Protein AF-A0A925FUA2-F1 (afdb_monomer_lite)

Sequence (71 aa):
MKATFFLIPFLLLFVSCEKSIDFDLDETPATLVIEATIENDRPPIVTLSNSFAYFSAISPDLLSNSFVHNA

Radius of gyration: 27.09 Å; chains: 1; bounding box: 50×25×75 Å

Foldseek 3Di:
DVVVVVVVVVVVVPDDPDDDDDDDDDADDWDKDWDWDDDPPDDIDIWIFTDHDPPDDDDPVVVVVRTDPPD

Secondary structure (DSSP, 8-state):
-HHHHHHHHHHHTT---PPP----PPPPPP-EEEEEE--TTS--EEEEEE---TTPPP-HHHHHHHB----

Structure (mmCIF, N/CA/C/O backbone):
data_AF-A0A925FUA2-F1
#
_entry.id   AF-A0A925FUA2-F1
#
loop_
_atom_site.group_PDB
_atom_site.id
_atom_site.type_symbol
_atom_site.label_atom_id
_atom_site.label_alt_id
_atom_site.label_comp_id
_atom_site.label_asym_id
_atom_site.label_entity_id
_atom_site.label_seq_id
_atom_site.pdbx_PDB_ins_code
_atom_site.Cartn_x
_atom_site.Cartn_y
_atom_site.Cartn_z
_atom_site.occupancy
_atom_site.B_iso_or_equiv
_atom_site.auth_seq_id
_atom_site.auth_comp_id
_atom_site.auth_asym_id
_atom_site.auth_atom_id
_atom_site.pdbx_PDB_model_num
ATOM 1 N N . MET A 1 1 ? 22.596 9.044 -58.072 1.00 59.81 1 MET A N 1
ATOM 2 C CA . MET A 1 1 ? 23.574 9.719 -57.185 1.00 59.81 1 MET A CA 1
ATOM 3 C C . MET A 1 1 ? 22.943 10.745 -56.236 1.00 59.81 1 MET A C 1
ATOM 5 O O . MET A 1 1 ? 23.467 10.919 -55.151 1.00 59.81 1 MET A O 1
ATOM 9 N N . LYS A 1 2 ? 21.821 11.404 -56.587 1.00 62.16 2 LYS A N 1
ATOM 10 C CA . LYS A 1 2 ? 21.158 12.396 -55.711 1.00 62.16 2 LYS A CA 1
ATOM 11 C C . LYS A 1 2 ? 20.367 11.768 -54.549 1.00 62.16 2 LYS A C 1
ATOM 13 O O . LYS A 1 2 ? 20.407 12.279 -53.443 1.00 62.16 2 LYS A O 1
ATOM 18 N N . ALA A 1 3 ? 19.698 10.634 -54.787 1.00 65.81 3 ALA A N 1
ATOM 19 C CA . ALA A 1 3 ? 18.904 9.936 -53.767 1.00 65.81 3 ALA A CA 1
ATOM 20 C C . ALA A 1 3 ? 19.758 9.387 -52.608 1.00 65.81 3 ALA A C 1
ATOM 22 O O . ALA A 1 3 ? 19.348 9.441 -51.456 1.00 65.81 3 ALA A O 1
ATOM 23 N N . THR A 1 4 ? 20.981 8.932 -52.897 1.00 71.00 4 THR A N 1
ATOM 24 C CA . THR A 1 4 ? 21.931 8.450 -51.885 1.00 71.00 4 THR A CA 1
ATOM 25 C C . THR A 1 4 ? 22.451 9.558 -50.965 1.00 71.00 4 THR A C 1
ATOM 27 O O . THR A 1 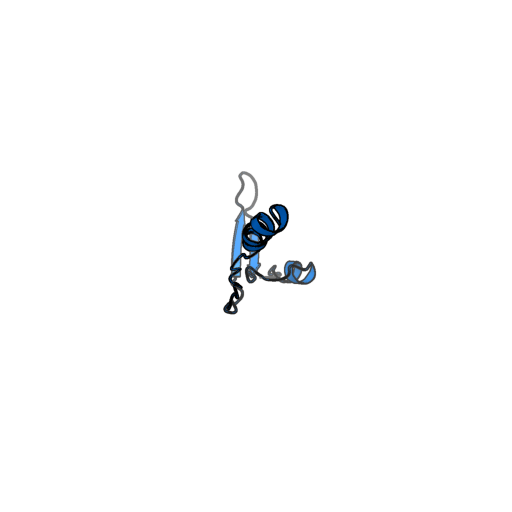4 ? 22.802 9.270 -49.828 1.00 71.00 4 THR A O 1
ATOM 30 N N . PHE A 1 5 ? 22.452 10.819 -51.413 1.00 79.56 5 PHE A N 1
ATOM 31 C CA . PHE A 1 5 ? 22.886 11.966 -50.605 1.00 79.56 5 PHE A CA 1
ATOM 32 C C . PHE A 1 5 ? 21.895 12.303 -49.476 1.00 79.56 5 PHE A C 1
ATOM 34 O O . PHE A 1 5 ? 22.309 12.692 -48.390 1.00 79.56 5 PHE A O 1
ATOM 41 N N . PHE A 1 6 ? 20.593 12.093 -49.700 1.00 83.81 6 PHE A N 1
ATOM 42 C CA . PHE A 1 6 ? 19.553 12.332 -48.689 1.00 83.81 6 PHE A CA 1
ATOM 43 C C . PHE A 1 6 ? 19.330 11.149 -47.734 1.00 83.81 6 PHE A C 1
ATOM 45 O O . PHE A 1 6 ? 18.719 11.317 -46.683 1.00 83.81 6 PHE A O 1
ATOM 52 N N . LEU A 1 7 ? 19.844 9.963 -48.066 1.00 88.69 7 LEU A N 1
ATOM 53 C CA . LEU A 1 7 ? 19.637 8.747 -47.276 1.00 88.69 7 LEU A CA 1
ATOM 54 C C . LEU A 1 7 ? 20.392 8.777 -45.932 1.00 88.69 7 LEU A C 1
ATOM 56 O O . LEU A 1 7 ? 19.880 8.315 -44.919 1.00 88.69 7 LEU A O 1
ATOM 60 N N . ILE A 1 8 ? 21.599 9.346 -45.921 1.00 86.69 8 ILE A N 1
ATOM 61 C CA . ILE A 1 8 ? 22.470 9.421 -44.737 1.00 86.69 8 ILE A CA 1
ATOM 62 C C . ILE A 1 8 ? 21.865 10.289 -43.616 1.00 86.69 8 ILE A C 1
ATOM 64 O O . ILE A 1 8 ? 21.761 9.791 -42.495 1.00 86.69 8 ILE A O 1
ATOM 68 N N . PRO A 1 9 ? 21.414 11.539 -43.860 1.00 88.88 9 PRO A N 1
ATOM 69 C CA . PRO A 1 9 ? 20.777 12.337 -42.811 1.00 88.88 9 PRO A CA 1
ATOM 70 C C . PRO A 1 9 ? 19.430 11.760 -42.355 1.00 88.88 9 PRO A C 1
ATOM 72 O O . PRO A 1 9 ? 19.074 11.914 -41.193 1.00 88.88 9 PRO A O 1
ATOM 75 N N . PHE A 1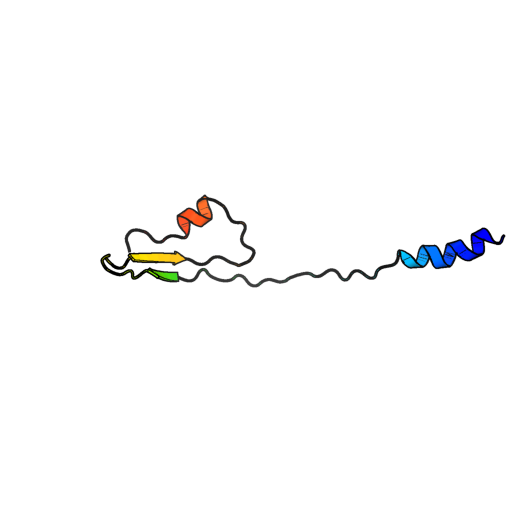 10 ? 18.704 11.053 -43.229 1.00 90.25 10 PHE A N 1
ATOM 76 C CA . PHE A 1 10 ? 17.457 10.379 -42.860 1.00 90.25 10 PHE A CA 1
ATOM 77 C C . PHE A 1 10 ? 17.684 9.236 -41.857 1.00 90.25 10 PHE A C 1
ATOM 79 O O . PHE A 1 10 ? 16.889 9.055 -40.941 1.00 90.25 10 PHE A O 1
ATOM 86 N N . LEU A 1 11 ? 18.795 8.502 -41.980 1.00 87.62 11 LEU A N 1
ATOM 87 C CA . LEU A 1 11 ? 19.134 7.409 -41.065 1.00 87.62 11 LEU A CA 1
ATOM 88 C C . LEU A 1 11 ? 19.493 7.906 -39.651 1.00 87.62 11 LEU A C 1
ATOM 90 O O . LEU A 1 11 ? 19.249 7.208 -38.671 1.00 87.62 11 LEU A O 1
ATOM 94 N N . LEU A 1 12 ? 20.028 9.126 -39.538 1.00 86.19 12 LEU A N 1
ATOM 95 C CA . LEU A 1 12 ? 20.381 9.744 -38.254 1.00 86.19 12 LEU A CA 1
ATOM 96 C C . LEU A 1 12 ? 19.153 10.123 -37.411 1.00 86.19 12 LEU A C 1
ATOM 98 O O . LEU A 1 12 ? 19.279 10.246 -36.197 1.00 86.19 12 LEU A O 1
ATOM 102 N N . LEU A 1 13 ? 17.966 10.250 -38.020 1.00 85.50 13 LEU A N 1
ATOM 103 C CA . LEU A 1 13 ? 16.715 10.529 -37.300 1.00 85.50 13 LEU A CA 1
ATOM 104 C C . LEU A 1 13 ? 16.253 9.362 -36.411 1.00 85.50 13 LEU A C 1
ATOM 106 O O . LEU A 1 13 ? 15.408 9.562 -35.544 1.00 85.50 13 LEU A O 1
ATOM 110 N N . PHE A 1 14 ? 16.801 8.159 -36.607 1.00 84.56 14 PHE A N 1
ATOM 111 C CA . PHE A 1 14 ? 16.451 6.959 -35.838 1.00 84.56 14 PHE A CA 1
ATOM 112 C C . PHE A 1 14 ? 17.432 6.655 -34.697 1.00 84.56 14 PHE A C 1
ATOM 114 O O . PHE A 1 14 ? 17.268 5.655 -34.001 1.00 84.56 14 PHE A O 1
ATOM 121 N N . VAL A 1 15 ? 18.449 7.496 -34.483 1.00 85.19 15 VAL A N 1
ATOM 122 C CA . VAL A 1 15 ? 19.399 7.338 -33.375 1.00 85.19 15 VAL A CA 1
ATOM 123 C C . VAL A 1 15 ? 18.898 8.151 -32.182 1.00 85.19 15 VAL A C 1
ATOM 125 O O . VAL A 1 15 ? 19.163 9.346 -32.079 1.00 85.19 15 VAL A O 1
ATOM 128 N N . SER A 1 16 ? 18.161 7.504 -31.278 1.00 80.69 16 SER A N 1
ATOM 129 C CA . SER A 1 16 ? 17.818 8.064 -29.967 1.00 80.69 16 SER A CA 1
ATOM 130 C C . SER A 1 16 ? 18.756 7.489 -28.905 1.00 80.69 16 SER A C 1
ATOM 132 O O . SER A 1 16 ? 18.916 6.274 -28.807 1.00 80.69 16 SER A O 1
ATOM 134 N N . CYS A 1 17 ? 19.390 8.352 -28.108 1.00 78.62 17 CYS A N 1
ATOM 135 C CA . CYS A 1 17 ? 20.114 7.929 -26.909 1.00 78.62 17 CYS A CA 1
ATOM 136 C C . CYS A 1 17 ? 19.101 7.663 -25.794 1.00 78.62 17 CYS A C 1
ATOM 138 O O . CYS A 1 17 ? 18.790 8.546 -24.994 1.00 78.62 17 CYS A O 1
ATOM 140 N N . GLU A 1 18 ? 18.575 6.445 -25.750 1.00 81.88 18 GLU A N 1
ATOM 141 C CA . GLU A 1 18 ? 17.768 5.987 -24.626 1.00 81.88 18 GLU A CA 1
ATOM 142 C C . GLU A 1 18 ? 18.679 5.743 -23.421 1.00 81.88 18 GLU A C 1
ATOM 144 O O . GLU A 1 18 ? 19.687 5.037 -23.502 1.00 81.88 18 GLU A O 1
ATOM 149 N N . LYS A 1 19 ? 18.339 6.350 -22.284 1.00 82.31 19 LYS A N 1
ATOM 150 C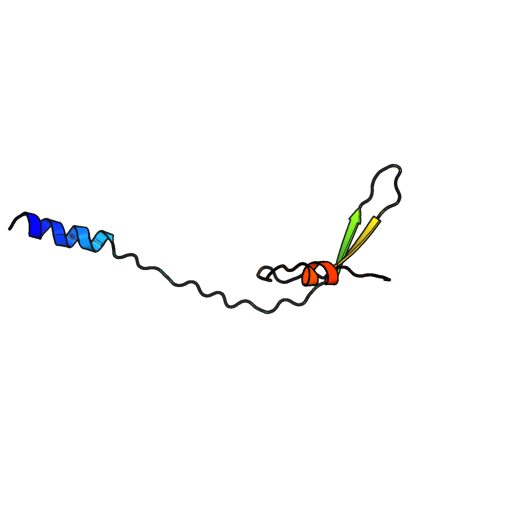 CA . LYS A 1 19 ? 18.997 6.063 -21.013 1.00 82.31 19 LYS A CA 1
ATOM 151 C C . LYS A 1 19 ? 18.153 5.033 -20.278 1.00 82.31 19 LYS A C 1
ATOM 153 O O . LYS A 1 19 ? 17.026 5.340 -19.901 1.00 82.31 19 LYS A O 1
ATOM 158 N N . SER A 1 20 ? 18.710 3.845 -20.048 1.00 83.75 20 SER A N 1
ATOM 159 C CA . SER A 1 20 ? 18.077 2.863 -19.166 1.00 83.75 20 SER A CA 1
ATOM 160 C C . SER A 1 20 ? 17.963 3.462 -17.764 1.00 83.75 20 SER A C 1
ATOM 162 O O . SER A 1 20 ? 18.962 3.924 -17.205 1.00 83.75 20 SER A O 1
ATOM 164 N N . ILE A 1 21 ? 16.746 3.499 -17.225 1.00 83.94 21 ILE A N 1
ATOM 165 C CA . ILE A 1 21 ? 16.488 3.889 -15.839 1.00 83.94 21 ILE A CA 1
ATOM 166 C C . ILE A 1 21 ? 16.317 2.596 -15.059 1.00 83.94 21 ILE A C 1
ATOM 168 O O . ILE A 1 21 ? 15.377 1.847 -15.308 1.00 83.94 21 ILE A O 1
ATOM 172 N N . ASP A 1 22 ? 17.251 2.344 -14.154 1.00 86.12 22 ASP A N 1
ATOM 173 C CA . ASP A 1 22 ? 17.167 1.259 -13.188 1.00 86.12 22 ASP A CA 1
ATOM 174 C C . ASP A 1 22 ? 16.821 1.866 -11.827 1.00 86.12 22 ASP A C 1
ATOM 176 O O . ASP A 1 22 ? 17.390 2.897 -11.446 1.00 86.12 22 ASP A O 1
ATOM 180 N N . PHE A 1 23 ? 15.841 1.283 -11.142 1.00 82.38 23 PHE A N 1
ATOM 181 C CA . PHE A 1 23 ? 15.415 1.728 -9.820 1.00 82.38 23 PHE A CA 1
ATOM 182 C C . PHE A 1 23 ? 15.908 0.719 -8.793 1.00 82.38 23 PHE A C 1
ATOM 184 O O . PHE A 1 23 ? 15.399 -0.397 -8.732 1.00 82.38 23 PHE A O 1
ATOM 191 N N . ASP A 1 24 ? 16.863 1.138 -7.971 1.00 84.38 24 ASP A N 1
ATOM 192 C CA . ASP A 1 24 ? 17.230 0.414 -6.761 1.00 84.38 24 ASP A CA 1
ATOM 193 C C . ASP A 1 24 ? 16.275 0.860 -5.650 1.00 84.38 24 ASP A C 1
ATOM 195 O O . ASP A 1 24 ? 16.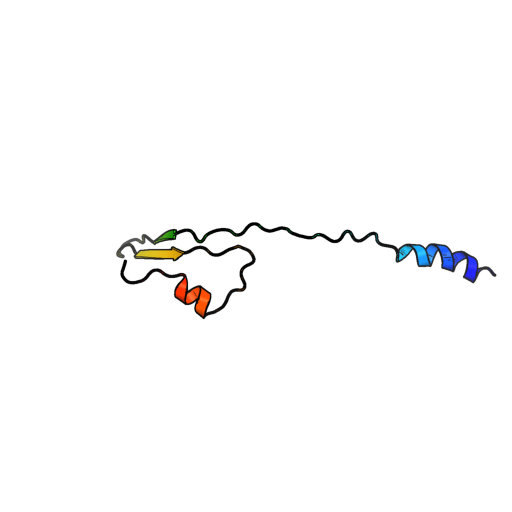309 2.013 -5.209 1.00 84.38 24 ASP A O 1
ATOM 199 N N . LEU A 1 25 ? 15.319 -0.003 -5.313 1.00 84.31 25 LEU A N 1
ATOM 200 C CA . LEU A 1 25 ? 14.262 0.299 -4.355 1.00 84.31 25 LEU A CA 1
ATOM 201 C C . LEU A 1 25 ? 14.573 -0.389 -3.032 1.00 84.31 25 LEU A C 1
ATOM 203 O O . LEU A 1 25 ? 14.639 -1.615 -2.972 1.00 84.31 25 LEU A O 1
ATOM 207 N N . ASP A 1 26 ? 14.676 0.401 -1.967 1.00 82.94 26 ASP A N 1
ATOM 208 C CA . ASP A 1 26 ? 14.789 -0.139 -0.617 1.00 82.94 26 ASP A CA 1
ATOM 209 C C . ASP A 1 26 ? 13.514 -0.903 -0.224 1.00 82.94 26 ASP A C 1
ATOM 211 O O . ASP A 1 26 ? 12.385 -0.478 -0.509 1.00 82.94 26 ASP A O 1
ATOM 215 N N . GLU A 1 27 ? 13.682 -2.017 0.494 1.00 82.62 27 GLU A N 1
ATOM 216 C CA . GLU A 1 27 ? 12.548 -2.697 1.114 1.00 82.62 27 GLU A CA 1
ATOM 217 C C . GLU A 1 27 ? 11.927 -1.802 2.191 1.00 82.62 27 GLU A C 1
ATOM 219 O O . GLU A 1 27 ? 12.586 -1.356 3.133 1.00 82.62 27 GLU A O 1
ATOM 224 N N . THR A 1 28 ? 10.625 -1.549 2.061 1.00 84.88 28 THR A N 1
ATOM 225 C CA . THR A 1 28 ? 9.865 -0.748 3.023 1.00 84.88 28 THR A CA 1
ATOM 226 C C . THR A 1 28 ? 9.059 -1.673 3.932 1.00 84.88 28 THR A C 1
ATOM 228 O O . THR A 1 28 ? 8.228 -2.439 3.437 1.00 84.88 28 THR A O 1
ATOM 231 N N . PRO A 1 29 ? 9.281 -1.642 5.259 1.00 89.31 29 PRO A N 1
ATOM 232 C CA . PRO A 1 29 ? 8.523 -2.482 6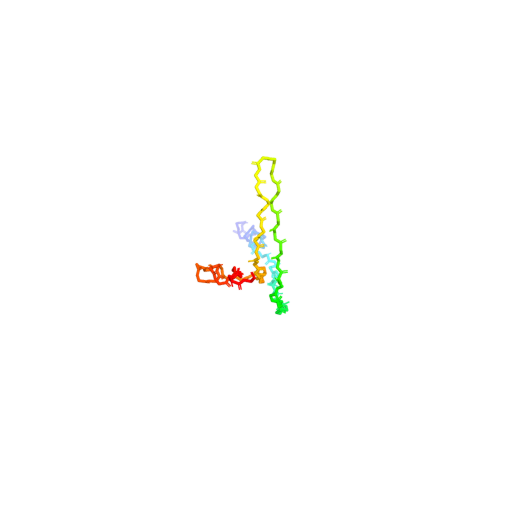.172 1.00 89.31 29 PRO A CA 1
ATOM 233 C C . PRO A 1 29 ? 7.061 -2.028 6.234 1.00 89.31 29 PRO A C 1
ATOM 235 O O . PRO A 1 29 ? 6.751 -0.833 6.220 1.00 89.31 29 PRO A O 1
ATOM 238 N N . ALA A 1 30 ? 6.158 -3.000 6.348 1.00 92.38 30 ALA A N 1
ATOM 239 C CA . ALA A 1 30 ? 4.738 -2.742 6.527 1.00 92.38 30 ALA A CA 1
ATOM 240 C C . ALA A 1 30 ? 4.485 -1.929 7.807 1.00 92.38 30 ALA A C 1
ATOM 242 O O . ALA A 1 30 ? 5.036 -2.219 8.870 1.00 92.38 30 ALA A O 1
ATOM 243 N N . THR A 1 31 ? 3.643 -0.903 7.700 1.00 94.88 31 THR A N 1
ATOM 244 C CA . THR A 1 31 ? 3.275 -0.009 8.805 1.00 94.88 31 THR A CA 1
ATOM 245 C C . THR A 1 31 ? 1.791 -0.159 9.114 1.00 94.88 31 THR A C 1
ATOM 247 O O . THR A 1 31 ? 0.978 -0.232 8.194 1.00 94.88 31 THR A O 1
ATOM 250 N N . LEU A 1 32 ? 1.425 -0.170 10.399 1.00 96.00 32 LEU A N 1
ATOM 251 C CA . LEU A 1 32 ? 0.024 -0.183 10.811 1.00 96.00 32 LEU A CA 1
ATOM 252 C C . LEU A 1 32 ? -0.645 1.155 10.464 1.00 96.00 32 LEU A C 1
ATOM 254 O O . LEU A 1 32 ? -0.181 2.224 10.861 1.00 96.00 32 LEU A O 1
ATOM 258 N N . VAL A 1 33 ? -1.761 1.074 9.754 1.00 96.94 33 VAL A N 1
ATOM 259 C CA . VAL A 1 33 ? -2.616 2.180 9.332 1.00 96.94 33 VAL A CA 1
ATOM 260 C C . VAL A 1 33 ? -3.944 2.070 10.071 1.00 96.94 33 VAL A C 1
ATOM 262 O O . VAL A 1 33 ? -4.555 1.002 10.125 1.00 96.94 33 VAL A O 1
ATOM 265 N N . ILE A 1 34 ? -4.375 3.191 10.645 1.00 96.94 34 ILE A N 1
ATOM 266 C CA . ILE A 1 34 ? -5.644 3.324 11.357 1.00 96.94 34 ILE A CA 1
ATOM 267 C C . ILE A 1 34 ? -6.527 4.260 10.542 1.00 96.94 34 ILE A C 1
ATOM 269 O O . ILE A 1 34 ? -6.223 5.447 10.420 1.00 96.94 34 ILE A O 1
ATOM 273 N N . GLU A 1 35 ? -7.621 3.735 10.005 1.00 97.00 35 GLU A N 1
ATOM 274 C CA . GLU A 1 35 ? -8.647 4.525 9.334 1.00 97.00 35 GLU A CA 1
ATOM 275 C C . GLU A 1 35 ? -9.876 4.613 10.237 1.00 97.00 35 GLU A C 1
ATOM 277 O O . GLU A 1 35 ? -10.403 3.594 10.674 1.00 97.00 35 GLU A O 1
ATOM 282 N N . ALA A 1 36 ? -10.331 5.829 10.533 1.00 96.94 36 ALA A N 1
ATOM 283 C CA . ALA A 1 36 ? -11.536 6.056 11.317 1.00 96.94 36 ALA A CA 1
ATOM 284 C C . ALA A 1 36 ? -12.553 6.840 10.490 1.00 96.94 36 ALA A C 1
ATOM 286 O O . ALA A 1 36 ? -12.255 7.921 9.980 1.00 96.94 36 ALA A O 1
ATOM 287 N N . THR A 1 37 ? -13.768 6.313 10.395 1.00 96.69 37 THR A N 1
ATOM 288 C CA . THR A 1 37 ? -14.899 6.973 9.746 1.00 96.69 37 THR A CA 1
ATOM 289 C C . THR A 1 37 ? -15.915 7.370 10.808 1.00 96.69 37 THR A C 1
ATOM 291 O O . THR A 1 37 ? -16.380 6.530 11.583 1.00 96.69 37 THR A O 1
ATOM 294 N N . ILE A 1 38 ? -16.252 8.660 10.855 1.00 96.88 38 ILE A N 1
ATOM 295 C CA . ILE A 1 38 ? -17.212 9.230 11.803 1.00 96.88 38 ILE A CA 1
ATOM 296 C C . ILE A 1 38 ? -18.300 9.930 10.998 1.00 96.88 38 ILE A C 1
ATOM 298 O O . ILE A 1 38 ? -18.028 10.895 10.291 1.00 96.88 38 ILE A O 1
ATOM 302 N N . GLU A 1 39 ? -19.528 9.444 11.132 1.00 96.75 39 GLU A N 1
ATOM 303 C CA . GLU A 1 39 ? -20.704 9.957 10.433 1.00 96.75 39 GLU A CA 1
ATOM 304 C C . GLU A 1 39 ? -21.781 10.340 11.449 1.00 96.75 39 GLU A C 1
ATOM 306 O O . GLU A 1 39 ? -21.901 9.717 12.507 1.00 96.75 39 GLU A O 1
ATOM 311 N N . ASN A 1 40 ? -22.591 11.349 11.126 1.00 96.56 40 ASN A N 1
ATOM 312 C CA . ASN A 1 40 ? -23.708 11.739 11.986 1.00 96.56 40 ASN A CA 1
ATOM 313 C C . ASN A 1 40 ? -24.738 10.605 12.091 1.00 96.56 40 ASN A C 1
ATOM 315 O O . ASN A 1 40 ? -24.989 9.878 11.126 1.00 96.56 40 ASN A O 1
ATOM 319 N N . ASP A 1 41 ? -25.331 10.472 13.278 1.00 96.81 41 ASP A N 1
ATOM 320 C CA . ASP A 1 41 ? -26.359 9.474 13.599 1.00 96.81 41 ASP A CA 1
ATOM 321 C C . ASP A 1 41 ? -25.925 8.009 13.379 1.00 96.81 41 ASP A C 1
ATOM 323 O O . ASP A 1 41 ? -26.762 7.107 13.283 1.00 96.81 41 ASP A O 1
ATOM 327 N N . ARG A 1 42 ? -24.613 7.742 13.324 1.00 96.81 42 ARG A N 1
ATOM 328 C CA . ARG A 1 42 ? -24.039 6.393 13.238 1.00 96.81 42 ARG A CA 1
ATOM 329 C C . ARG A 1 42 ? -22.877 6.224 14.217 1.00 96.81 42 ARG A C 1
ATOM 331 O O . ARG A 1 42 ? -22.208 7.199 14.554 1.00 96.81 42 ARG A O 1
ATOM 338 N N . PRO A 1 43 ? -22.614 4.994 14.689 1.00 97.00 43 PRO A N 1
ATOM 339 C CA . PRO A 1 43 ? -21.421 4.731 15.479 1.00 97.00 43 PRO A CA 1
ATOM 340 C C . PRO A 1 43 ? -20.152 4.942 14.632 1.00 97.00 43 PRO A C 1
ATOM 342 O O . PRO A 1 43 ? -20.167 4.644 13.434 1.00 97.00 43 PRO A O 1
ATOM 345 N N . PRO A 1 44 ? -19.052 5.418 15.239 1.00 96.75 44 PRO A N 1
ATOM 346 C CA . PRO A 1 44 ? -17.763 5.494 14.566 1.00 96.75 44 PRO A CA 1
ATOM 347 C C . PRO A 1 44 ? -17.260 4.090 14.215 1.00 96.75 44 PRO A C 1
ATOM 349 O O . PRO A 1 44 ? -17.424 3.147 14.993 1.00 96.75 44 PRO A O 1
ATOM 352 N N . ILE A 1 45 ? -16.632 3.964 13.050 1.00 96.31 45 ILE A N 1
ATOM 353 C CA . ILE A 1 45 ? -16.037 2.715 12.564 1.00 96.31 45 ILE A CA 1
ATOM 354 C C . ILE A 1 45 ? -14.530 2.927 12.463 1.00 96.31 45 ILE A C 1
ATOM 356 O O . ILE A 1 45 ? -14.089 3.933 11.911 1.00 96.31 45 ILE A O 1
ATOM 360 N N . VAL A 1 46 ? -13.748 1.989 13.002 1.00 96.19 46 VAL A N 1
ATOM 361 C CA . VAL A 1 46 ? -12.285 1.985 12.896 1.00 96.19 46 VAL A CA 1
ATOM 362 C C . VAL A 1 46 ? -11.844 0.732 12.152 1.00 96.19 46 VAL A C 1
ATOM 364 O O . VAL A 1 46 ? -12.194 -0.379 12.549 1.00 96.19 46 VAL A O 1
ATOM 367 N N . THR A 1 47 ? -11.060 0.921 11.096 1.00 96.25 47 THR A N 1
ATOM 368 C CA . THR A 1 47 ? -10.453 -0.137 10.290 1.00 96.25 47 THR A CA 1
ATOM 369 C C . THR A 1 47 ? -8.944 -0.105 10.490 1.00 96.25 47 THR A C 1
ATOM 371 O O . THR A 1 47 ? -8.309 0.943 10.371 1.00 96.25 47 THR A O 1
ATOM 374 N N . LEU A 1 48 ? -8.369 -1.265 10.797 1.00 97.31 48 LEU A N 1
ATOM 375 C CA . LEU A 1 48 ? -6.931 -1.449 10.950 1.00 97.31 48 LEU A CA 1
ATOM 376 C C . LEU A 1 48 ? -6.391 -2.253 9.769 1.00 97.31 48 LEU A C 1
ATOM 378 O O . LEU A 1 48 ? -6.904 -3.333 9.461 1.00 97.31 48 LEU A O 1
ATOM 382 N N . SER A 1 49 ? -5.336 -1.753 9.135 1.00 97.00 49 SER A N 1
ATOM 383 C CA . SER A 1 49 ? -4.654 -2.447 8.040 1.00 97.00 49 SER A CA 1
ATOM 384 C C . SER A 1 49 ? -3.149 -2.213 8.072 1.00 97.00 49 SER A C 1
ATOM 386 O O . SER A 1 49 ? -2.685 -1.227 8.627 1.00 97.00 49 SER A O 1
ATOM 388 N N . ASN A 1 50 ? -2.372 -3.079 7.439 1.00 96.00 50 ASN A N 1
ATOM 389 C CA . ASN A 1 50 ? -0.946 -2.876 7.214 1.00 96.00 50 ASN A CA 1
ATOM 390 C C . ASN A 1 50 ? -0.698 -2.302 5.816 1.00 96.00 50 ASN A C 1
ATOM 392 O O . ASN A 1 50 ? -1.323 -2.727 4.843 1.00 96.00 50 ASN A O 1
ATOM 396 N N . SER A 1 51 ? 0.229 -1.352 5.709 1.00 94.31 51 SER A N 1
ATOM 397 C CA . SER A 1 51 ? 0.688 -0.840 4.420 1.00 94.31 51 SER A CA 1
ATOM 398 C C . SER A 1 51 ? 1.525 -1.877 3.665 1.00 94.31 51 SER A C 1
ATOM 400 O O . SER A 1 51 ? 2.102 -2.795 4.249 1.00 94.31 51 SER A O 1
ATOM 402 N N . PHE A 1 52 ? 1.618 -1.700 2.352 1.00 91.88 52 PHE A N 1
ATOM 403 C CA . PHE A 1 52 ? 2.480 -2.475 1.464 1.00 91.88 52 PHE A CA 1
ATOM 404 C C . PHE A 1 52 ? 3.341 -1.530 0.621 1.00 91.88 52 PHE A C 1
ATOM 406 O O . PHE A 1 52 ? 3.019 -0.349 0.462 1.00 91.88 52 PHE A O 1
ATOM 413 N N . ALA A 1 53 ? 4.447 -2.049 0.085 1.00 89.75 53 ALA A N 1
ATOM 414 C CA . ALA A 1 53 ? 5.359 -1.272 -0.745 1.00 89.75 53 ALA A CA 1
ATOM 415 C C . ALA A 1 53 ? 4.654 -0.763 -2.015 1.00 89.75 53 ALA A C 1
ATOM 417 O O . ALA A 1 53 ? 3.782 -1.433 -2.570 1.00 89.75 53 ALA A O 1
ATOM 418 N N . TYR A 1 54 ? 5.066 0.400 -2.519 1.00 87.69 54 TYR A N 1
ATOM 419 C CA . TYR A 1 54 ? 4.418 1.033 -3.674 1.00 87.69 54 TYR A CA 1
ATOM 420 C C . TYR A 1 54 ? 4.417 0.147 -4.933 1.00 87.69 54 TYR A C 1
ATOM 422 O O . TYR A 1 54 ? 3.428 0.086 -5.655 1.00 87.69 54 TYR A O 1
ATOM 430 N N . PHE A 1 55 ? 5.511 -0.583 -5.163 1.00 87.31 55 PHE A N 1
ATOM 431 C CA . PHE A 1 55 ? 5.686 -1.461 -6.324 1.00 87.31 55 PHE A CA 1
ATOM 432 C C . PHE A 1 55 ? 5.294 -2.924 -6.049 1.00 87.31 55 PHE A C 1
ATOM 434 O O . PHE A 1 55 ? 5.675 -3.820 -6.801 1.00 87.31 55 PHE A O 1
ATOM 441 N N . SER A 1 56 ? 4.537 -3.186 -4.978 1.00 87.12 56 SER A N 1
ATOM 442 C CA . SER A 1 56 ? 4.033 -4.530 -4.672 1.00 87.12 56 SER A CA 1
ATOM 443 C C . SER A 1 56 ? 3.077 -5.020 -5.757 1.00 87.12 56 SER A C 1
ATOM 445 O O . SER A 1 56 ? 2.179 -4.293 -6.183 1.00 87.12 56 SER A O 1
ATOM 447 N N . ALA A 1 57 ? 3.189 -6.291 -6.138 1.00 89.75 57 ALA A N 1
ATOM 448 C CA . ALA A 1 57 ? 2.142 -6.943 -6.912 1.00 89.75 57 ALA A CA 1
ATOM 449 C C . ALA A 1 57 ? 0.911 -7.162 -6.018 1.00 89.75 57 ALA A C 1
ATOM 451 O O . ALA A 1 57 ? 0.973 -7.887 -5.025 1.00 89.75 57 ALA A O 1
ATOM 452 N N . ILE A 1 58 ? -0.212 -6.533 -6.366 1.00 91.94 58 ILE A N 1
ATOM 453 C CA . ILE A 1 58 ? -1.461 -6.687 -5.614 1.00 91.94 58 ILE A CA 1
ATOM 454 C C . ILE A 1 58 ? -2.121 -8.016 -5.980 1.00 91.94 58 ILE A C 1
ATOM 456 O O . ILE A 1 58 ? -2.401 -8.281 -7.150 1.00 91.94 58 ILE A O 1
ATOM 460 N N . SER A 1 59 ? -2.409 -8.831 -4.966 1.00 94.56 59 SER A N 1
ATOM 461 C CA . SER A 1 59 ? -3.186 -10.065 -5.083 1.00 94.56 59 SER A CA 1
ATOM 462 C C . SER A 1 59 ? -4.348 -10.075 -4.082 1.00 94.56 59 SER A C 1
ATOM 464 O O . SER A 1 59 ? -4.294 -9.358 -3.076 1.00 94.56 59 SER A O 1
ATOM 466 N N . PRO A 1 60 ? -5.399 -10.884 -4.320 1.00 95.31 60 PRO A N 1
ATOM 467 C CA . PRO A 1 60 ? -6.498 -11.033 -3.368 1.00 95.31 60 PRO A CA 1
ATOM 468 C C . PRO A 1 60 ? -6.021 -11.466 -1.978 1.00 95.31 60 PRO A C 1
ATOM 470 O O . PRO A 1 60 ? -6.456 -10.887 -0.987 1.00 95.31 60 PRO A O 1
ATOM 473 N N . ASP A 1 61 ? -5.086 -12.418 -1.913 1.00 95.06 61 ASP A N 1
ATOM 474 C CA . ASP A 1 61 ? -4.525 -12.912 -0.653 1.00 95.06 61 ASP A CA 1
ATOM 475 C C . ASP A 1 61 ? -3.714 -11.836 0.083 1.00 95.06 61 ASP A C 1
ATOM 477 O O . ASP A 1 61 ? -3.812 -11.706 1.302 1.00 95.06 61 ASP A O 1
ATOM 481 N N . LEU A 1 62 ? -2.915 -11.036 -0.634 1.00 93.06 62 LEU A N 1
ATOM 482 C CA . LEU A 1 62 ? -2.157 -9.938 -0.025 1.00 93.06 62 LEU A CA 1
ATOM 483 C C . LEU A 1 62 ? -3.103 -8.891 0.568 1.00 93.06 62 LEU A C 1
ATOM 485 O O . LEU A 1 62 ? -2.896 -8.425 1.687 1.00 93.06 62 LEU A O 1
ATOM 489 N N . LEU A 1 63 ? -4.170 -8.560 -0.160 1.00 93.62 63 LEU A N 1
ATOM 490 C CA . LEU A 1 63 ? -5.152 -7.586 0.292 1.00 93.62 63 LEU A CA 1
ATOM 491 C C . LEU A 1 63 ? -5.943 -8.101 1.500 1.00 93.62 63 LEU A C 1
ATOM 493 O O . LEU A 1 63 ? -6.069 -7.374 2.483 1.00 93.62 63 LEU A O 1
ATOM 497 N N . SER A 1 64 ? -6.431 -9.346 1.473 1.00 94.38 64 SER A N 1
ATOM 498 C CA . SER A 1 64 ? -7.181 -9.919 2.600 1.00 94.38 64 SER A CA 1
ATOM 499 C C . SER A 1 64 ? -6.338 -9.995 3.869 1.00 94.38 64 SER A C 1
ATOM 501 O O . SER A 1 64 ? -6.834 -9.694 4.949 1.00 94.38 64 SER A O 1
ATOM 503 N N . ASN A 1 65 ? -5.056 -10.342 3.738 1.00 93.06 65 ASN A N 1
ATOM 504 C CA . ASN A 1 65 ? -4.135 -10.436 4.871 1.00 93.06 65 ASN A CA 1
ATOM 505 C C . ASN A 1 65 ? -3.619 -9.071 5.359 1.00 93.06 65 ASN A C 1
ATOM 507 O O . ASN A 1 65 ? -3.002 -9.002 6.420 1.00 93.06 65 ASN A O 1
ATOM 511 N N . SER A 1 66 ? -3.855 -7.986 4.612 1.00 94.75 66 SER A N 1
ATOM 512 C CA . SER A 1 66 ? -3.480 -6.640 5.058 1.00 94.75 66 SER A CA 1
ATOM 513 C C . SER A 1 66 ? -4.349 -6.150 6.216 1.00 94.75 66 SER A C 1
ATOM 515 O O . SER A 1 66 ? -3.872 -5.361 7.027 1.00 94.75 66 SER A O 1
ATOM 517 N N . PHE A 1 67 ? -5.591 -6.629 6.334 1.00 96.19 67 PHE A N 1
ATOM 518 C CA . PHE A 1 67 ? -6.510 -6.214 7.390 1.00 96.19 67 PHE A CA 1
ATOM 519 C C . PHE A 1 67 ? -6.201 -6.919 8.708 1.00 96.19 67 PHE A C 1
ATOM 521 O O . PHE A 1 67 ? -5.975 -8.129 8.764 1.00 96.19 67 PHE A O 1
ATOM 528 N N . VAL A 1 68 ? -6.216 -6.151 9.795 1.00 96.00 68 VAL A N 1
ATOM 529 C CA . VAL A 1 68 ? -6.032 -6.688 11.141 1.00 96.00 68 VAL A CA 1
ATOM 530 C C . VAL A 1 68 ? -7.397 -7.082 11.697 1.00 96.00 68 VAL A C 1
ATOM 532 O O . VAL A 1 68 ? -8.318 -6.270 11.768 1.00 96.00 68 VAL A O 1
ATOM 53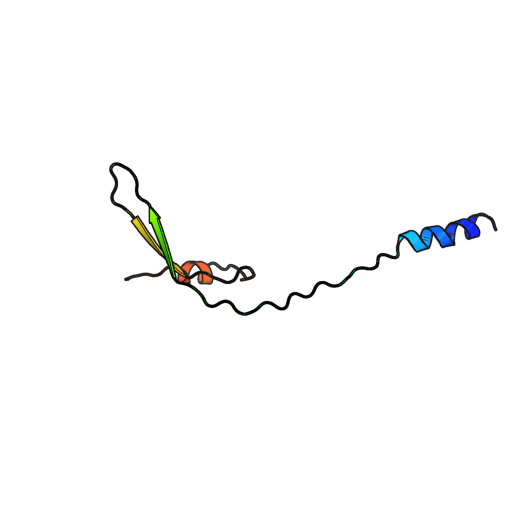5 N N . HIS A 1 69 ? -7.521 -8.340 12.112 1.00 93.44 69 HIS A N 1
ATOM 536 C CA . HIS A 1 69 ? -8.740 -8.898 12.689 1.00 93.44 69 HIS A CA 1
ATOM 537 C C . HIS A 1 69 ? -8.521 -9.282 14.156 1.00 93.44 69 HIS A C 1
ATOM 539 O O . HIS A 1 69 ? -7.435 -9.726 14.521 1.00 93.44 69 HIS A O 1
ATOM 545 N N . ASN A 1 70 ? -9.579 -9.190 14.971 1.00 87.12 70 ASN A N 1
ATOM 546 C CA . ASN A 1 70 ? -9.570 -9.535 16.403 1.00 87.12 70 ASN A CA 1
ATOM 547 C C . ASN A 1 70 ? -8.565 -8.720 17.247 1.00 87.12 70 ASN A C 1
ATOM 549 O O . ASN A 1 70 ? -7.953 -9.266 18.164 1.00 87.12 70 ASN A O 1
ATOM 553 N N . ALA A 1 71 ? -8.388 -7.441 16.906 1.00 77.81 71 ALA A N 1
ATOM 554 C CA . ALA A 1 71 ? -7.589 -6.476 17.662 1.00 77.81 71 ALA A CA 1
ATOM 555 C C . ALA A 1 71 ? -8.431 -5.698 18.681 1.00 77.81 71 ALA A C 1
ATOM 557 O O . ALA A 1 71 ? -9.652 -5.543 18.439 1.00 77.81 71 ALA A O 1
#

pLDDT: mean 89.05, std 8.25, range [59.81, 97.31]